Protein AF-A0A815ZI84-F1 (afdb_monomer_lite)

Radius of gyration: 19.2 Å; chains: 1; bounding box: 45×47×59 Å

InterPro domains:
  IPR023379 BART domain [PF11527] (6-133)
  IPR038888 Cilia- and flagella-associated protein 36 [PTHR21532] (5-148)
  IPR042541 BART domain superfamily [G3DSA:1.20.1520.10] (2-145)

Foldseek 3Di:
DDDPVLVVLLVVVVVLLVDCLNCVVLVVLLLVQLQLQADPPVPDPDPVVVVVVVVSVVSLVVSLVVLLVVLLVSLVVVCVVVVHDPVSSVVSLDDPPPDDVVQVVDVSNLSSHCNPDSVSVSVNSNVLNVLVVVLVVVVVCPVVVVDDPVVPPPVPNVVSD

Organism: Adineta ricciae (NCBI:txid249248)

Secondary structure (DSSP, 8-state):
---TTHHHHHHHHHHHHHSHHHHHHHHHHHHHHGGG-----TT---TTHHHHHHHHHHHHHHHHHHHHHHHHHHHHHHHHHTT--HHHHHHHTSPPSS--HHHHTSHHHHHHHHTT-HHHHHHHHHHHHHHHHHHHHHHHHHHTTSS-TTTS-HHHHHHH-

pLDDT: mean 80.66, std 16.78, range [33.5, 98.19]

Structure (mmCIF, N/CA/C/O backbone):
data_AF-A0A815ZI84-F1
#
_entry.id   AF-A0A815ZI84-F1
#
loop_
_atom_site.group_PDB
_atom_site.id
_atom_site.type_symbol
_atom_site.label_atom_id
_atom_site.label_alt_id
_atom_site.label_comp_id
_atom_site.label_asym_id
_atom_site.label_entity_id
_atom_site.label_seq_id
_atom_site.pdbx_PDB_ins_code
_atom_site.Cartn_x
_atom_site.Cartn_y
_atom_site.Cartn_z
_atom_site.occupancy
_atom_site.B_iso_or_equiv
_atom_site.auth_seq_id
_atom_site.auth_comp_id
_atom_site.auth_asym_id
_atom_site.auth_atom_id
_atom_site.pdbx_PDB_model_num
ATOM 1 N N . MET A 1 1 ? -4.605 -1.262 35.517 1.00 33.50 1 MET A N 1
ATOM 2 C CA . MET A 1 1 ? -5.517 -2.350 35.112 1.00 33.50 1 MET A CA 1
ATOM 3 C C . MET A 1 1 ? -6.468 -1.794 34.061 1.00 33.50 1 MET A C 1
ATOM 5 O O . MET A 1 1 ? -7.537 -1.311 34.392 1.00 33.50 1 MET A O 1
ATOM 9 N N . ALA A 1 2 ? -6.010 -1.774 32.817 1.00 39.03 2 ALA A N 1
ATOM 10 C CA . ALA A 1 2 ? -6.761 -1.531 31.585 1.00 39.03 2 ALA A CA 1
ATOM 11 C C . ALA A 1 2 ? -6.194 -2.581 30.610 1.00 39.03 2 ALA A C 1
ATOM 13 O O . ALA A 1 2 ? -5.004 -2.864 30.711 1.00 39.03 2 ALA A O 1
ATOM 14 N N . SER A 1 3 ? -6.907 -3.264 29.731 1.00 43.78 3 SER A N 1
ATOM 15 C CA . SER A 1 3 ? -8.300 -3.230 29.299 1.00 43.78 3 SER A CA 1
ATOM 16 C C . SER A 1 3 ? -8.472 -4.520 28.479 1.00 43.78 3 SER A C 1
ATOM 18 O O . SER A 1 3 ? -7.898 -4.659 27.407 1.00 43.78 3 SER A O 1
ATOM 20 N N . GLY A 1 4 ? -9.225 -5.510 28.971 1.00 48.22 4 GLY A N 1
ATOM 21 C CA . GLY A 1 4 ? -9.474 -6.753 28.213 1.00 48.22 4 GLY A CA 1
ATOM 22 C C . GLY A 1 4 ? -10.318 -6.550 26.944 1.00 48.22 4 GLY A C 1
ATOM 23 O O . GLY A 1 4 ? -10.486 -7.476 26.161 1.00 48.22 4 GLY A O 1
ATOM 24 N N . THR A 1 5 ? -10.856 -5.344 26.743 1.00 52.09 5 THR A N 1
ATOM 25 C CA . THR A 1 5 ? -11.730 -4.965 25.627 1.00 52.09 5 THR A CA 1
ATOM 26 C C . THR A 1 5 ? -10.991 -4.357 24.438 1.00 52.09 5 THR A C 1
ATOM 28 O O . THR A 1 5 ? -11.541 -4.368 23.350 1.00 52.09 5 THR A O 1
ATOM 31 N N . ASP A 1 6 ? -9.771 -3.842 24.602 1.00 58.88 6 ASP A N 1
ATOM 32 C CA . ASP A 1 6 ? -9.038 -3.240 23.474 1.00 58.88 6 ASP A CA 1
ATOM 33 C C . ASP A 1 6 ? -8.271 -4.304 22.670 1.00 58.88 6 ASP A C 1
ATOM 35 O O . ASP A 1 6 ? -8.043 -4.143 21.473 1.00 58.88 6 ASP A O 1
ATOM 39 N N . ASN A 1 7 ? -7.930 -5.429 23.312 1.00 74.56 7 ASN A N 1
ATOM 40 C CA . ASN A 1 7 ? -7.135 -6.487 22.690 1.00 74.56 7 ASN A CA 1
ATOM 41 C C . ASN A 1 7 ? -7.883 -7.189 21.550 1.00 74.56 7 ASN A C 1
ATOM 43 O O . ASN A 1 7 ? -7.306 -7.405 20.495 1.00 74.56 7 ASN A O 1
ATOM 47 N N . TRP A 1 8 ? -9.181 -7.475 21.719 1.00 83.81 8 TRP A N 1
ATOM 48 C CA . TRP A 1 8 ? -9.941 -8.186 20.683 1.00 83.81 8 TRP A CA 1
ATOM 49 C C . TRP A 1 8 ? -10.156 -7.336 19.423 1.00 83.81 8 TRP A C 1
ATOM 51 O O . TRP A 1 8 ? -10.221 -7.884 18.325 1.00 83.81 8 TRP A O 1
ATOM 61 N N . ILE A 1 9 ? -10.244 -6.004 19.555 1.00 84.50 9 ILE A N 1
ATOM 62 C CA . ILE A 1 9 ? -10.359 -5.099 18.401 1.00 84.50 9 ILE A CA 1
ATOM 63 C C . ILE A 1 9 ? -9.038 -5.092 17.633 1.00 84.50 9 ILE A C 1
ATOM 65 O O . ILE A 1 9 ? -9.051 -5.183 16.410 1.00 84.50 9 ILE A O 1
ATOM 69 N N . ALA A 1 10 ? -7.904 -5.030 18.337 1.00 81.88 10 ALA A N 1
ATOM 70 C CA . ALA A 1 10 ? -6.585 -5.122 17.717 1.00 81.88 10 ALA A CA 1
ATOM 71 C C . ALA A 1 10 ? -6.380 -6.469 16.999 1.00 81.88 10 ALA A C 1
ATOM 73 O O . ALA A 1 10 ? -5.927 -6.474 15.856 1.00 81.88 10 ALA A O 1
ATOM 74 N N . ASP A 1 11 ? -6.793 -7.579 17.619 1.00 85.44 11 ASP A N 1
ATOM 75 C CA . ASP A 1 11 ? -6.760 -8.913 17.005 1.00 85.44 11 ASP A CA 1
ATOM 76 C C . ASP A 1 11 ? -7.633 -8.949 15.734 1.00 85.44 11 ASP A C 1
ATOM 78 O O . ASP A 1 11 ? -7.191 -9.387 14.675 1.00 85.44 11 ASP A O 1
ATOM 82 N N . THR A 1 12 ? -8.840 -8.375 15.796 1.00 89.12 12 THR A N 1
ATOM 83 C CA . THR A 1 12 ? -9.765 -8.304 14.650 1.00 89.12 12 THR A CA 1
ATOM 84 C C . THR A 1 12 ? -9.222 -7.431 13.515 1.00 89.12 12 THR A C 1
ATOM 86 O O . THR A 1 12 ? -9.373 -7.770 12.342 1.00 89.12 12 THR A O 1
ATOM 89 N N . VAL A 1 13 ? -8.579 -6.305 13.837 1.00 88.31 13 VAL A N 1
ATOM 90 C CA . VAL A 1 13 ? -7.892 -5.461 12.846 1.00 88.31 13 VAL A CA 1
ATOM 91 C C . VAL A 1 13 ? -6.727 -6.227 12.222 1.00 88.31 13 VAL A C 1
ATOM 93 O O . VAL A 1 13 ? -6.570 -6.176 11.005 1.00 88.31 13 VAL A O 1
ATOM 96 N N . GLY A 1 14 ? -5.962 -6.972 13.025 1.00 87.62 14 GLY A N 1
ATOM 97 C CA . GLY A 1 14 ? -4.903 -7.867 12.559 1.00 87.62 14 GLY A CA 1
ATOM 98 C C . GLY A 1 14 ? -5.419 -8.893 11.549 1.00 87.62 14 GLY A C 1
ATOM 99 O O . GLY A 1 14 ? -4.885 -8.996 10.445 1.00 87.62 14 GLY A O 1
ATOM 100 N N . ASP A 1 15 ? -6.511 -9.585 11.865 1.00 90.00 15 ASP A N 1
ATOM 101 C CA . ASP A 1 15 ? -7.145 -10.539 10.948 1.00 90.00 15 ASP A CA 1
ATOM 102 C C . ASP A 1 15 ? -7.678 -9.849 9.681 1.00 90.00 15 ASP A C 1
ATOM 104 O O . ASP A 1 15 ? -7.550 -10.363 8.564 1.00 90.00 15 ASP A O 1
ATOM 108 N N . PHE A 1 16 ? -8.242 -8.649 9.826 1.00 92.25 16 PHE A N 1
ATOM 109 C CA . PHE A 1 16 ? -8.777 -7.881 8.708 1.00 92.25 16 PHE A CA 1
ATOM 110 C C . PHE A 1 16 ? -7.694 -7.454 7.715 1.00 92.25 16 PHE A C 1
ATOM 112 O O . PHE A 1 16 ? -7.894 -7.627 6.510 1.00 92.25 16 PHE A O 1
ATOM 119 N N . ILE A 1 17 ? -6.546 -6.948 8.176 1.00 92.38 17 ILE A N 1
ATOM 120 C CA . ILE A 1 17 ? -5.453 -6.540 7.276 1.00 92.38 17 ILE A CA 1
ATOM 121 C C . ILE A 1 17 ? -4.796 -7.734 6.568 1.00 92.38 17 ILE A C 1
ATOM 123 O O . ILE A 1 17 ? -4.220 -7.585 5.491 1.00 92.38 17 ILE A O 1
ATOM 127 N N . HIS A 1 18 ? -4.946 -8.941 7.116 1.00 91.12 18 HIS A N 1
ATOM 128 C CA . HIS A 1 18 ? -4.548 -10.185 6.457 1.00 91.12 18 HIS A CA 1
ATOM 129 C C . HIS A 1 18 ? -5.602 -10.718 5.478 1.00 91.12 18 HIS A C 1
ATOM 131 O O . HIS A 1 18 ? -5.316 -11.600 4.663 1.00 91.12 18 HIS A O 1
ATOM 137 N N . SER A 1 19 ? -6.822 -10.182 5.510 1.00 94.06 19 SER A N 1
ATOM 138 C CA . SER A 1 19 ? -7.908 -10.655 4.661 1.00 94.06 19 SER A CA 1
ATOM 139 C C . SER A 1 19 ? -7.732 -10.238 3.187 1.00 94.06 19 SER A C 1
ATOM 141 O O . SER A 1 19 ? -7.114 -9.212 2.872 1.00 94.06 19 SER A O 1
ATOM 143 N N . PRO A 1 20 ? -8.340 -10.973 2.237 1.00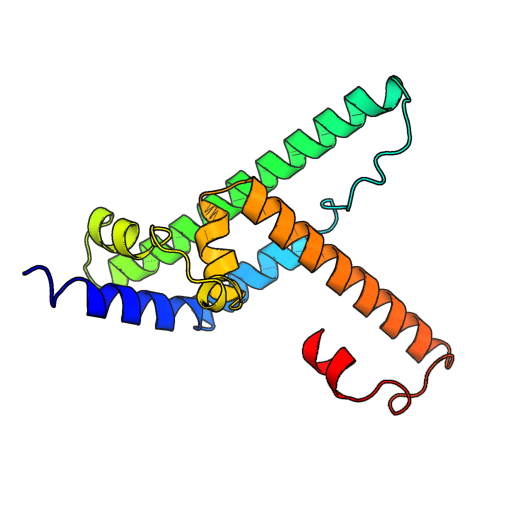 94.12 20 PRO A N 1
ATOM 144 C CA . PRO A 1 20 ? -8.429 -10.553 0.837 1.00 94.12 20 PRO A CA 1
ATOM 145 C C . PRO A 1 20 ? -9.165 -9.221 0.639 1.00 94.12 20 PRO A C 1
ATOM 147 O O . PRO A 1 20 ? -8.900 -8.518 -0.334 1.00 94.12 20 PRO A O 1
ATOM 150 N N . ILE A 1 21 ? -10.076 -8.874 1.556 1.00 93.50 21 ILE A N 1
ATOM 151 C CA . ILE A 1 21 ? -10.872 -7.639 1.509 1.00 93.50 21 ILE A CA 1
ATOM 152 C C . ILE A 1 21 ? -9.965 -6.417 1.674 1.00 93.50 21 ILE A C 1
ATOM 154 O O . ILE A 1 21 ? -10.173 -5.411 1.002 1.00 93.50 21 ILE A O 1
ATOM 158 N N . TRP A 1 22 ? -8.935 -6.526 2.515 1.00 95.06 22 TRP A N 1
ATOM 159 C CA . TRP A 1 22 ? -7.886 -5.519 2.644 1.00 95.06 22 TRP A CA 1
ATOM 160 C C . TRP A 1 22 ? -6.826 -5.654 1.549 1.00 95.06 22 TRP A C 1
ATOM 162 O O . TRP A 1 22 ? -6.574 -4.724 0.780 1.00 95.06 22 TRP A O 1
ATOM 172 N N . SER A 1 23 ? -6.202 -6.829 1.460 1.00 93.81 23 SER A N 1
ATOM 173 C CA . SER A 1 23 ? -4.978 -7.006 0.675 1.00 93.81 23 SER A CA 1
ATOM 174 C C . SER A 1 23 ? -5.189 -6.811 -0.827 1.00 93.81 23 SER A C 1
ATOM 176 O O . SER A 1 23 ? -4.320 -6.246 -1.490 1.00 93.81 23 SER A O 1
ATOM 178 N N . ALA A 1 24 ? -6.333 -7.215 -1.392 1.00 94.31 24 ALA A N 1
ATOM 179 C CA . ALA A 1 24 ? -6.587 -7.068 -2.824 1.00 94.31 24 ALA A CA 1
ATOM 180 C C . ALA A 1 24 ? -6.655 -5.595 -3.283 1.00 94.31 24 ALA A C 1
ATOM 182 O O . ALA A 1 24 ? -5.896 -5.238 -4.193 1.00 94.31 24 ALA A O 1
ATOM 183 N N . PRO A 1 25 ? -7.502 -4.719 -2.705 1.00 96.81 25 PRO A N 1
ATOM 184 C CA . PRO A 1 25 ? -7.557 -3.319 -3.119 1.00 96.81 25 PRO A CA 1
ATOM 185 C C . PRO A 1 25 ? -6.283 -2.545 -2.768 1.00 96.81 25 PRO A C 1
ATOM 187 O O . PRO A 1 25 ? -5.813 -1.769 -3.600 1.00 96.81 25 PRO A O 1
ATOM 190 N N . VAL A 1 26 ? -5.685 -2.786 -1.595 1.00 96.88 26 VAL A N 1
ATOM 191 C CA . VAL A 1 26 ? -4.453 -2.102 -1.164 1.00 96.88 26 VAL A CA 1
ATOM 192 C C . VAL A 1 26 ? -3.293 -2.437 -2.099 1.00 96.88 26 VAL A C 1
ATOM 194 O O . VAL A 1 26 ? -2.690 -1.536 -2.680 1.00 96.88 26 VAL A O 1
ATOM 197 N N . ARG A 1 27 ? -3.039 -3.726 -2.357 1.00 94.25 27 ARG A N 1
ATOM 198 C CA . ARG A 1 27 ? -1.979 -4.154 -3.282 1.00 94.25 27 ARG A CA 1
ATOM 199 C C . ARG A 1 27 ? -2.206 -3.632 -4.699 1.00 94.25 27 ARG A C 1
ATOM 201 O O . ARG A 1 27 ? -1.257 -3.217 -5.359 1.00 94.25 27 ARG A O 1
ATOM 208 N N . THR A 1 28 ? -3.454 -3.640 -5.171 1.00 96.50 28 THR A N 1
ATOM 209 C CA . THR A 1 28 ? -3.803 -3.118 -6.503 1.00 96.50 28 THR A CA 1
ATOM 210 C C . THR A 1 28 ? -3.501 -1.627 -6.606 1.00 96.50 28 THR A C 1
ATOM 212 O O . THR A 1 28 ? -2.909 -1.190 -7.590 1.00 96.50 28 THR A O 1
ATOM 215 N N . PHE A 1 29 ? -3.857 -0.855 -5.578 1.00 98.19 29 PHE A N 1
ATOM 216 C CA . PHE A 1 29 ? -3.561 0.570 -5.523 1.00 98.19 29 PHE A CA 1
ATOM 217 C C . PHE A 1 29 ? -2.053 0.833 -5.556 1.00 98.19 29 PHE A C 1
ATOM 219 O O . PHE A 1 29 ? -1.598 1.628 -6.378 1.00 98.19 29 PHE A O 1
ATOM 226 N N . ILE A 1 30 ? -1.283 0.155 -4.701 1.00 96.81 30 ILE A N 1
ATOM 227 C CA . ILE A 1 30 ? 0.169 0.350 -4.604 1.00 96.81 30 ILE A CA 1
ATOM 228 C C . ILE A 1 30 ? 0.828 0.020 -5.950 1.00 96.81 30 ILE A C 1
ATOM 230 O O . ILE A 1 30 ? 1.525 0.866 -6.503 1.00 96.81 30 ILE A O 1
ATOM 234 N N . ASN A 1 31 ? 0.528 -1.146 -6.535 1.00 94.44 31 ASN A N 1
ATOM 235 C CA . ASN A 1 31 ? 1.072 -1.559 -7.836 1.00 94.44 31 ASN A CA 1
ATOM 236 C C . ASN A 1 31 ? 0.795 -0.556 -8.960 1.00 94.44 31 ASN A C 1
ATOM 238 O O . ASN A 1 31 ? 1.637 -0.355 -9.827 1.00 94.44 31 ASN A O 1
ATOM 242 N N . ALA A 1 32 ? -0.394 0.049 -8.970 1.00 96.44 32 ALA A N 1
ATOM 243 C CA . ALA A 1 32 ? -0.795 0.966 -10.029 1.00 96.44 32 ALA A CA 1
ATOM 244 C C . ALA A 1 32 ? -0.158 2.360 -9.908 1.00 96.44 32 ALA A C 1
ATOM 246 O O . ALA A 1 32 ? -0.152 3.101 -10.886 1.00 96.44 32 ALA A O 1
ATOM 247 N N . ASN A 1 33 ? 0.337 2.737 -8.724 1.00 97.25 33 ASN A N 1
ATOM 248 C CA . ASN A 1 33 ? 0.760 4.111 -8.441 1.00 97.25 33 ASN A CA 1
ATOM 249 C C . ASN A 1 33 ? 2.225 4.233 -7.982 1.00 97.25 33 ASN A C 1
ATOM 251 O O . ASN A 1 33 ? 2.709 5.352 -7.842 1.00 97.25 33 ASN A O 1
ATOM 255 N N . CYS A 1 34 ? 2.944 3.131 -7.738 1.00 96.00 34 CYS A N 1
ATOM 256 C CA . CYS A 1 34 ? 4.309 3.182 -7.202 1.00 96.00 34 CYS A CA 1
ATOM 257 C C . CYS A 1 34 ? 5.382 3.629 -8.207 1.00 96.00 34 CYS A C 1
ATOM 259 O O . CYS A 1 34 ? 6.478 3.961 -7.781 1.00 96.00 34 CYS A O 1
ATOM 261 N N . LEU A 1 35 ? 5.088 3.680 -9.510 1.00 93.94 35 LEU A N 1
ATOM 262 C CA . LEU A 1 35 ? 6.089 3.967 -10.550 1.00 93.94 35 LEU A CA 1
ATOM 263 C C . LEU A 1 35 ? 6.805 5.317 -10.381 1.00 93.94 35 LEU A C 1
ATOM 265 O O . LEU A 1 35 ? 7.997 5.391 -10.634 1.00 93.94 35 LEU A O 1
ATOM 269 N N . ILE A 1 36 ? 6.103 6.351 -9.908 1.00 93.00 36 ILE A N 1
ATOM 270 C CA . ILE A 1 36 ? 6.656 7.699 -9.657 1.00 93.00 36 ILE A CA 1
ATOM 271 C C . ILE A 1 36 ? 7.529 7.786 -8.386 1.00 93.00 36 ILE A C 1
ATOM 273 O O . ILE A 1 36 ? 8.070 8.839 -8.050 1.00 93.00 36 ILE A O 1
ATOM 277 N N . PHE A 1 37 ? 7.639 6.698 -7.625 1.00 93.62 37 PHE A N 1
ATOM 278 C CA . PHE A 1 37 ? 8.427 6.649 -6.398 1.00 93.62 37 PHE A CA 1
ATOM 279 C C . PHE A 1 37 ? 9.762 5.973 -6.693 1.00 93.62 37 PHE A C 1
ATOM 281 O O . PHE A 1 37 ? 9.889 4.751 -6.591 1.00 93.62 37 PHE A O 1
ATOM 288 N N . GLU A 1 38 ? 10.754 6.770 -7.064 1.00 86.50 38 GLU A N 1
ATOM 289 C CA . GLU A 1 38 ? 12.121 6.322 -7.333 1.00 86.50 38 GLU A CA 1
ATOM 290 C C . GLU A 1 38 ? 13.030 6.613 -6.131 1.00 86.50 38 GLU A C 1
ATOM 292 O O . GLU A 1 38 ? 12.690 7.415 -5.260 1.00 86.50 38 GLU A O 1
ATOM 297 N N . TYR A 1 39 ? 14.150 5.896 -6.023 1.00 76.88 39 TYR A N 1
ATOM 298 C CA . TYR A 1 39 ? 15.209 6.295 -5.100 1.00 76.88 39 TYR A CA 1
ATOM 299 C C . TYR A 1 39 ? 15.949 7.444 -5.781 1.00 76.88 39 TYR A C 1
ATOM 301 O O . TYR A 1 39 ? 16.546 7.213 -6.825 1.00 76.88 39 TYR A O 1
ATOM 309 N N . ASP A 1 40 ? 15.838 8.657 -5.237 1.00 67.06 40 ASP A N 1
ATOM 310 C CA . ASP A 1 40 ? 16.592 9.812 -5.731 1.00 67.06 40 ASP A CA 1
ATOM 311 C C . ASP A 1 40 ? 18.088 9.437 -5.749 1.00 67.06 40 ASP A C 1
ATOM 313 O O . ASP A 1 40 ? 18.669 9.138 -4.701 1.00 67.06 40 ASP A O 1
ATOM 317 N N . ASP A 1 41 ? 18.712 9.430 -6.929 1.00 55.66 41 ASP A N 1
ATOM 318 C CA . ASP A 1 41 ? 20.168 9.488 -7.041 1.00 55.66 41 ASP A CA 1
ATOM 319 C C . ASP A 1 41 ? 20.554 10.941 -6.711 1.00 55.66 41 ASP A C 1
ATOM 321 O O . ASP A 1 41 ? 20.563 11.813 -7.572 1.00 55.66 41 ASP A O 1
ATOM 325 N N . ASP A 1 42 ? 20.781 11.216 -5.424 1.00 50.66 42 ASP A N 1
ATOM 326 C CA . ASP A 1 42 ? 21.013 12.540 -4.810 1.00 50.66 42 ASP A CA 1
ATOM 327 C C . ASP A 1 42 ? 22.260 13.323 -5.326 1.00 50.66 42 ASP A C 1
ATOM 329 O O . ASP A 1 42 ? 22.753 14.210 -4.626 1.00 50.66 42 ASP A O 1
ATOM 333 N N . ASP A 1 43 ? 22.814 13.032 -6.510 1.00 50.12 43 ASP A N 1
ATOM 334 C CA . ASP A 1 43 ? 24.126 13.561 -6.937 1.00 50.12 43 ASP A CA 1
ATOM 335 C C . ASP A 1 43 ? 24.093 14.713 -7.966 1.00 50.12 43 ASP A C 1
ATOM 337 O O . ASP A 1 43 ? 25.130 15.336 -8.203 1.00 50.12 43 ASP A O 1
ATOM 341 N N . ASP A 1 44 ? 22.939 15.093 -8.526 1.00 49.47 44 ASP A N 1
ATOM 342 C CA . ASP A 1 44 ? 22.886 16.180 -9.516 1.00 49.47 44 ASP A CA 1
ATOM 343 C C . ASP A 1 44 ? 22.397 17.518 -8.914 1.00 49.47 44 ASP A C 1
ATOM 345 O O . ASP A 1 44 ? 21.267 17.727 -8.491 1.00 49.47 44 ASP A O 1
ATOM 349 N N . ASN A 1 45 ? 23.324 18.475 -8.822 1.00 49.94 45 ASN A N 1
ATOM 350 C CA . ASN A 1 45 ? 23.126 19.836 -8.306 1.00 49.94 45 ASN A CA 1
ATOM 351 C C . ASN A 1 45 ? 22.558 20.798 -9.381 1.00 49.94 45 ASN A C 1
ATOM 353 O O . ASN A 1 45 ? 22.971 21.962 -9.447 1.00 49.94 45 ASN A O 1
ATOM 357 N N . ASP A 1 46 ? 21.654 20.351 -10.263 1.00 55.28 46 ASP A N 1
ATOM 358 C CA . ASP A 1 46 ? 21.159 21.200 -11.358 1.00 55.28 46 ASP A CA 1
ATOM 359 C C . ASP A 1 46 ? 19.879 21.971 -10.978 1.00 55.28 46 ASP A C 1
ATOM 361 O O . ASP A 1 46 ? 18.853 21.445 -10.554 1.00 55.28 46 ASP A O 1
ATOM 365 N N . THR A 1 47 ? 19.912 23.293 -11.137 1.00 53.72 47 THR A N 1
ATOM 366 C CA . THR A 1 47 ? 18.862 24.214 -10.657 1.00 53.72 47 THR A CA 1
ATOM 367 C C . THR A 1 47 ? 17.541 24.067 -11.435 1.00 53.72 47 THR A C 1
ATOM 369 O O . THR A 1 47 ? 16.483 24.470 -10.948 1.00 53.72 47 THR A O 1
ATOM 372 N N . ASN A 1 48 ? 17.571 23.458 -12.626 1.00 54.81 48 ASN A N 1
ATOM 373 C CA . ASN A 1 48 ? 16.371 23.144 -13.415 1.00 54.81 48 ASN A CA 1
ATOM 374 C C . ASN A 1 48 ? 15.583 21.937 -12.872 1.00 54.81 48 ASN A C 1
ATOM 376 O O . ASN A 1 48 ? 14.371 21.863 -13.070 1.00 54.81 48 ASN A O 1
ATOM 380 N N . GLU A 1 49 ? 16.242 21.058 -12.120 1.00 58.28 49 GLU A N 1
ATOM 381 C CA . GLU A 1 49 ? 15.673 19.853 -11.503 1.00 58.28 49 GLU A CA 1
ATOM 382 C C . GLU A 1 49 ? 14.717 20.189 -10.343 1.00 58.28 49 GLU A C 1
ATOM 384 O O . GLU A 1 49 ? 13.794 19.446 -10.012 1.00 58.28 49 GLU A O 1
ATOM 389 N N . SER A 1 50 ? 14.860 21.391 -9.771 1.00 66.81 50 SER A N 1
ATOM 390 C CA . SER A 1 50 ? 14.057 21.853 -8.633 1.00 66.81 50 SER A CA 1
ATOM 391 C C . SER A 1 50 ? 12.562 21.984 -8.953 1.00 66.81 50 SER A C 1
ATOM 393 O O . SER A 1 50 ? 11.730 21.694 -8.097 1.00 66.81 50 SER A O 1
ATOM 395 N N . ASN A 1 51 ? 12.189 22.408 -10.168 1.00 75.06 51 ASN A N 1
ATOM 396 C CA . ASN A 1 51 ? 10.774 22.551 -10.539 1.00 75.06 51 ASN A CA 1
ATOM 397 C C . ASN A 1 51 ? 10.120 21.197 -10.84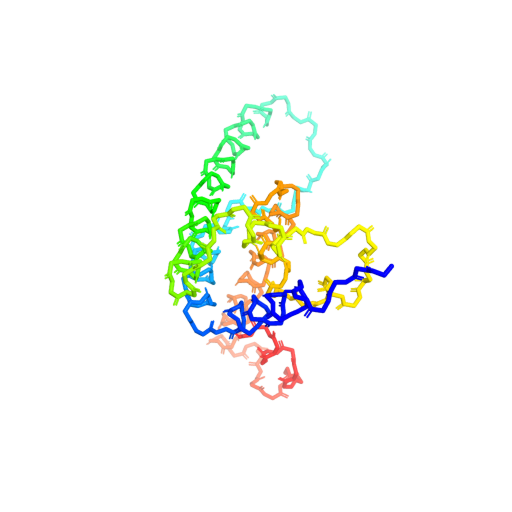4 1.00 75.06 51 ASN A C 1
ATOM 399 O O . ASN A 1 51 ? 8.979 20.972 -10.450 1.00 75.06 51 ASN A O 1
ATOM 403 N N . GLU A 1 52 ? 10.836 20.294 -11.512 1.00 80.75 52 GLU A N 1
ATOM 404 C CA . GLU A 1 52 ? 10.358 18.940 -11.808 1.00 80.75 52 GLU A CA 1
ATOM 405 C C . GLU A 1 52 ? 10.176 18.125 -10.521 1.00 80.75 52 GLU A C 1
ATOM 407 O O . GLU A 1 52 ? 9.109 17.552 -10.299 1.00 80.75 52 GLU A O 1
ATOM 412 N N . LYS A 1 53 ? 11.142 18.201 -9.596 1.00 81.44 53 LYS A N 1
ATOM 413 C CA . LYS A 1 53 ? 11.052 17.572 -8.271 1.00 81.44 53 LYS A CA 1
ATOM 414 C C . LYS A 1 53 ? 9.845 18.061 -7.465 1.00 81.44 53 LYS A C 1
ATOM 416 O O . LYS A 1 53 ? 9.194 17.269 -6.783 1.00 81.44 53 LYS A O 1
ATOM 421 N N . LEU A 1 54 ? 9.502 19.351 -7.555 1.00 84.88 54 LEU A N 1
ATOM 422 C CA . LEU A 1 54 ? 8.307 19.901 -6.904 1.00 84.88 54 LEU A CA 1
ATOM 423 C C . LEU A 1 54 ? 7.008 19.343 -7.500 1.00 84.88 54 LEU A C 1
ATOM 425 O O . LEU A 1 54 ? 6.099 19.013 -6.738 1.00 84.88 54 LEU A O 1
ATOM 429 N N . VAL A 1 55 ? 6.931 19.208 -8.829 1.00 88.44 55 VAL A N 1
ATOM 430 C CA . VAL A 1 55 ? 5.772 18.610 -9.513 1.00 88.44 55 VAL A CA 1
ATOM 431 C C . VAL A 1 55 ? 5.624 17.136 -9.126 1.00 88.44 55 VAL A C 1
ATOM 433 O O . VAL A 1 55 ? 4.538 16.719 -8.725 1.00 88.44 55 VAL A O 1
ATOM 436 N N . ILE A 1 56 ? 6.717 16.367 -9.139 1.00 89.75 56 ILE A N 1
ATOM 437 C CA . ILE A 1 56 ? 6.730 14.956 -8.720 1.00 89.75 56 ILE A CA 1
ATOM 438 C C . ILE A 1 56 ? 6.266 14.821 -7.264 1.00 89.75 56 ILE A C 1
ATOM 440 O O . ILE A 1 56 ? 5.398 14.004 -6.955 1.00 89.75 56 ILE A O 1
ATOM 444 N N . LEU A 1 57 ? 6.782 15.658 -6.359 1.00 90.75 57 LEU A N 1
ATOM 445 C CA . LEU A 1 57 ? 6.376 15.650 -4.954 1.00 90.75 57 LEU A CA 1
ATOM 446 C C . LEU A 1 57 ? 4.883 15.978 -4.777 1.00 90.75 57 LEU A C 1
ATOM 448 O O . LEU A 1 57 ? 4.218 15.398 -3.913 1.00 90.75 57 LEU A O 1
ATOM 452 N N . GLU A 1 58 ? 4.338 16.906 -5.566 1.00 92.88 58 GLU A N 1
ATOM 453 C CA . GLU A 1 58 ? 2.908 17.227 -5.553 1.00 92.88 58 GLU A CA 1
ATOM 454 C C . GLU A 1 58 ? 2.058 16.034 -6.018 1.00 92.88 58 GLU A C 1
ATOM 456 O O . GLU A 1 58 ? 1.063 15.685 -5.371 1.00 92.88 58 GLU A O 1
ATOM 461 N N . GLU A 1 59 ? 2.478 15.342 -7.077 1.00 94.69 59 GLU A N 1
ATOM 462 C CA . GLU A 1 59 ? 1.816 14.126 -7.550 1.00 94.69 59 GLU A CA 1
ATOM 463 C C . GLU A 1 59 ? 1.875 12.997 -6.513 1.00 94.69 59 GLU A C 1
ATOM 465 O O . GLU A 1 59 ? 0.846 12.375 -6.221 1.00 94.69 59 GLU A O 1
ATOM 470 N N . GLN A 1 60 ? 3.026 12.785 -5.868 1.00 94.88 60 GLN A N 1
ATOM 471 C CA . GLN A 1 60 ? 3.175 11.819 -4.776 1.00 94.88 60 GLN A CA 1
ATOM 472 C C . GLN A 1 60 ? 2.225 12.132 -3.608 1.00 94.88 60 GLN A C 1
ATOM 474 O O . GLN A 1 60 ? 1.572 11.226 -3.081 1.00 94.88 60 GLN A O 1
ATOM 479 N N . LYS A 1 61 ? 2.066 13.410 -3.235 1.00 95.62 61 LYS A N 1
ATOM 480 C CA . LYS A 1 61 ? 1.102 13.844 -2.203 1.00 95.62 61 LYS A CA 1
ATOM 481 C C . LYS A 1 61 ? -0.355 13.636 -2.623 1.00 95.62 61 LYS A C 1
ATOM 483 O O . LYS A 1 61 ? -1.204 13.300 -1.790 1.00 95.62 61 LYS A O 1
ATOM 488 N N . ASN A 1 62 ? -0.671 13.806 -3.905 1.00 97.06 62 ASN A N 1
ATOM 489 C CA . ASN A 1 62 ? -2.003 13.514 -4.436 1.00 97.06 62 ASN A CA 1
ATOM 490 C C . ASN A 1 62 ? -2.307 12.008 -4.356 1.00 97.06 62 ASN A C 1
ATOM 492 O O . ASN A 1 62 ? -3.380 11.608 -3.897 1.00 97.06 62 ASN A O 1
ATOM 496 N N . ILE A 1 63 ? -1.347 11.160 -4.735 1.00 98.00 63 ILE A N 1
ATOM 497 C CA . ILE A 1 63 ? -1.459 9.703 -4.593 1.00 98.00 63 ILE A CA 1
ATOM 498 C C . ILE A 1 63 ? -1.617 9.325 -3.117 1.00 98.00 63 ILE A C 1
ATOM 500 O O . ILE A 1 63 ? -2.518 8.554 -2.790 1.00 98.00 63 ILE A O 1
ATOM 504 N N . PHE A 1 64 ? -0.829 9.917 -2.219 1.00 97.94 64 PHE A N 1
ATOM 505 C CA . PHE A 1 64 ? -0.972 9.711 -0.779 1.00 97.94 64 PHE A CA 1
ATOM 506 C C . PHE A 1 64 ? -2.385 10.042 -0.290 1.00 97.94 64 PHE A C 1
ATOM 508 O O . PHE A 1 64 ? -3.028 9.214 0.344 1.00 97.94 64 PHE A O 1
ATOM 515 N N . THR A 1 65 ? -2.941 11.189 -0.683 1.00 97.94 65 THR A N 1
ATOM 516 C CA . THR A 1 65 ? -4.321 11.563 -0.322 1.00 97.94 65 THR A CA 1
ATOM 517 C C . THR A 1 65 ? -5.347 10.526 -0.801 1.00 97.94 65 THR A C 1
ATOM 519 O O . THR A 1 65 ? -6.324 10.232 -0.107 1.00 97.94 65 THR A O 1
ATOM 522 N N . LYS A 1 66 ? -5.151 9.945 -1.992 1.00 98.19 66 LYS A N 1
ATOM 523 C CA . LYS A 1 66 ? -6.007 8.860 -2.501 1.00 98.19 66 LYS A CA 1
ATOM 524 C C . LYS A 1 66 ? -5.835 7.576 -1.684 1.00 98.19 66 LYS A C 1
ATOM 526 O O . LYS A 1 66 ? -6.834 6.913 -1.411 1.00 98.19 66 LYS A O 1
ATOM 531 N N . TYR A 1 67 ? -4.610 7.260 -1.271 1.00 98.06 67 TYR A N 1
ATOM 532 C CA . TYR A 1 67 ? -4.311 6.118 -0.411 1.00 98.06 67 TYR A CA 1
ATOM 533 C C . TYR A 1 67 ? -4.992 6.238 0.955 1.00 98.06 67 TYR A C 1
ATOM 535 O O . TYR A 1 67 ? -5.665 5.307 1.389 1.00 98.06 67 TYR A O 1
ATOM 543 N N . GLN A 1 68 ? -4.912 7.413 1.585 1.00 96.31 68 GLN A N 1
ATOM 544 C CA . GLN A 1 68 ? -5.590 7.690 2.854 1.00 96.31 68 GLN A CA 1
ATOM 545 C C . GLN A 1 68 ? -7.093 7.431 2.750 1.00 96.31 68 GLN A C 1
ATOM 547 O O . GLN A 1 68 ? -7.655 6.706 3.560 1.00 96.31 68 GLN A O 1
ATOM 552 N N . ARG A 1 69 ? -7.734 7.933 1.686 1.00 96.94 69 ARG A N 1
ATOM 553 C CA . ARG A 1 69 ? -9.167 7.705 1.441 1.00 96.94 69 ARG A CA 1
ATOM 554 C C . ARG A 1 69 ? -9.512 6.230 1.250 1.00 96.94 69 ARG A C 1
ATOM 556 O O . ARG A 1 69 ? -10.582 5.809 1.680 1.00 96.94 69 ARG A O 1
ATOM 563 N N . LEU A 1 70 ? -8.646 5.464 0.586 1.00 97.19 70 LEU A N 1
ATOM 564 C CA . LEU A 1 70 ? -8.830 4.023 0.415 1.00 97.19 70 LEU A CA 1
ATOM 565 C C . LEU A 1 70 ? -8.795 3.312 1.770 1.00 97.19 70 LEU A C 1
ATOM 567 O O . LEU A 1 70 ? -9.720 2.569 2.093 1.00 97.19 70 LEU A O 1
ATOM 571 N N . VAL A 1 71 ? -7.755 3.564 2.565 1.00 95.38 71 VAL A N 1
ATOM 572 C CA . VAL A 1 71 ? -7.598 2.951 3.888 1.00 95.38 71 VAL A CA 1
ATOM 573 C C . VAL A 1 71 ? -8.736 3.367 4.818 1.00 95.38 71 VAL A C 1
ATOM 575 O O . VAL A 1 71 ? -9.363 2.502 5.426 1.00 95.38 71 VAL A O 1
ATOM 578 N N . ASP A 1 72 ? -9.093 4.651 4.853 1.00 93.50 72 ASP A N 1
ATOM 579 C CA . ASP A 1 72 ? -10.220 5.156 5.641 1.00 93.50 72 ASP A CA 1
ATOM 580 C C . ASP A 1 72 ? -11.538 4.479 5.252 1.00 93.50 72 ASP A C 1
ATOM 582 O O . ASP A 1 72 ? -12.343 4.147 6.125 1.00 93.50 72 ASP A O 1
ATOM 586 N N . ALA A 1 73 ? -11.775 4.242 3.958 1.00 94.56 73 ALA A N 1
ATOM 587 C CA . ALA A 1 73 ? -12.967 3.542 3.490 1.00 94.56 73 ALA A CA 1
ATOM 588 C C . ALA A 1 73 ? -12.994 2.076 3.954 1.00 94.56 73 ALA A C 1
ATOM 590 O O . ALA A 1 73 ? -14.038 1.613 4.417 1.00 94.56 73 ALA A O 1
ATOM 591 N N . LEU A 1 74 ? -11.860 1.369 3.881 1.00 94.12 74 LEU A N 1
ATOM 592 C CA . LEU A 1 74 ? -11.734 -0.022 4.332 1.00 94.12 74 LEU A CA 1
ATOM 593 C C . LEU A 1 74 ? -11.932 -0.144 5.847 1.00 94.12 74 LEU A C 1
ATOM 595 O O . LEU A 1 74 ? -12.749 -0.942 6.302 1.00 94.12 74 LEU A O 1
ATOM 599 N N . VAL A 1 75 ? -11.251 0.698 6.625 1.00 91.38 75 VAL A N 1
ATOM 600 C CA . VAL A 1 75 ? -11.354 0.722 8.091 1.00 91.38 75 VAL A CA 1
ATOM 601 C C . VAL A 1 75 ? -12.758 1.141 8.539 1.00 91.38 75 VAL A C 1
ATOM 603 O O . VAL A 1 75 ? -13.317 0.566 9.472 1.00 91.38 75 VAL A O 1
ATOM 606 N N . THR A 1 76 ? -13.383 2.098 7.845 1.00 90.69 76 THR A N 1
ATOM 607 C CA . THR A 1 76 ? -14.778 2.486 8.112 1.00 90.69 76 THR A CA 1
ATOM 608 C C . THR A 1 76 ? -15.751 1.350 7.800 1.00 90.69 76 THR A C 1
ATOM 610 O O . THR A 1 76 ? -16.752 1.211 8.501 1.00 90.69 76 THR A O 1
ATOM 613 N N . SER A 1 77 ? -15.491 0.548 6.761 1.00 91.88 77 SER A N 1
ATOM 614 C CA . SER A 1 77 ? -16.296 -0.644 6.463 1.00 91.88 77 SER A CA 1
ATOM 615 C C . SER A 1 77 ? -16.209 -1.651 7.604 1.00 91.88 77 SER A C 1
ATOM 617 O O . SER A 1 77 ? -17.247 -2.056 8.115 1.00 91.88 77 SER A O 1
ATOM 619 N N . LEU A 1 78 ? -14.994 -1.957 8.072 1.00 90.00 78 LEU A N 1
ATOM 620 C CA . LEU A 1 78 ? -14.781 -2.863 9.201 1.00 90.00 78 LEU A CA 1
ATOM 621 C C . LEU A 1 78 ? -15.534 -2.395 10.453 1.00 90.00 78 LEU A C 1
ATOM 623 O O . LEU A 1 78 ? -16.223 -3.182 11.094 1.00 90.00 78 LEU A O 1
ATOM 627 N N . GLY A 1 79 ? -15.447 -1.102 10.785 1.00 88.19 79 GLY A N 1
ATOM 628 C CA . GLY A 1 79 ? -16.157 -0.550 11.940 1.00 88.19 79 GLY A CA 1
ATOM 629 C C . GLY A 1 79 ? -17.673 -0.694 11.844 1.00 88.19 79 GLY A C 1
ATOM 630 O O . GLY A 1 79 ? -18.313 -1.053 12.826 1.00 88.19 79 GLY A O 1
ATOM 631 N N . LYS A 1 80 ? -18.247 -0.479 10.654 1.00 89.50 80 LYS A N 1
ATOM 632 C CA . LYS A 1 80 ? -19.686 -0.674 10.419 1.00 89.50 80 LYS A CA 1
ATOM 633 C C . LYS A 1 80 ? -20.106 -2.133 10.546 1.00 89.50 80 LYS A C 1
ATOM 635 O O . LYS A 1 80 ? -21.167 -2.395 11.099 1.00 89.50 80 LYS A O 1
ATOM 640 N N . ASP A 1 81 ? -19.291 -3.058 10.048 1.00 89.62 81 ASP A N 1
ATOM 641 C CA . ASP A 1 81 ? -19.595 -4.490 10.096 1.00 89.62 81 ASP A CA 1
ATOM 642 C C . ASP A 1 81 ? -19.552 -5.040 11.533 1.00 89.62 81 ASP A C 1
ATOM 644 O O . ASP A 1 81 ? -20.258 -5.996 11.853 1.00 89.62 81 ASP A O 1
ATOM 648 N N . LEU A 1 82 ? -18.766 -4.408 12.411 1.00 86.75 82 LEU A N 1
ATOM 649 C CA . LEU A 1 82 ? -18.619 -4.771 13.824 1.00 86.75 82 LEU A CA 1
ATOM 650 C C . LEU A 1 82 ? -19.494 -3.938 14.781 1.00 86.75 82 LEU A C 1
ATOM 652 O O . LEU A 1 82 ? -19.410 -4.140 15.990 1.00 86.75 82 LEU A O 1
ATOM 656 N N . ASP A 1 83 ? -20.305 -3.011 14.259 1.00 85.50 83 ASP A N 1
ATOM 657 C CA . ASP A 1 83 ? -21.087 -2.030 15.036 1.00 85.50 83 ASP A CA 1
ATOM 658 C C . ASP A 1 83 ? -20.228 -1.222 16.039 1.00 85.50 83 ASP A C 1
ATOM 660 O O . ASP A 1 83 ? -20.659 -0.877 17.139 1.00 85.50 83 ASP A O 1
ATOM 664 N N . LEU A 1 84 ? -18.977 -0.935 15.656 1.00 84.06 84 LEU A N 1
ATOM 665 C CA . LEU A 1 84 ? -18.010 -0.168 16.444 1.00 84.06 84 LEU A CA 1
ATOM 666 C C . LEU A 1 84 ? -18.066 1.321 16.098 1.00 84.06 84 LEU A C 1
ATOM 668 O O . LEU A 1 84 ? -18.237 1.706 14.934 1.00 84.06 84 LEU A O 1
ATOM 672 N N . ASP A 1 85 ? -17.826 2.182 17.091 1.00 80.62 85 ASP A N 1
ATOM 673 C CA . ASP A 1 85 ? -17.680 3.609 16.814 1.00 80.62 85 ASP A CA 1
ATOM 674 C C . ASP A 1 85 ? -16.365 3.896 16.071 1.00 80.62 85 ASP A C 1
ATOM 676 O O . ASP A 1 85 ? -15.329 3.254 16.282 1.00 80.62 85 ASP A O 1
ATOM 680 N N . ARG A 1 86 ? -16.370 4.936 15.225 1.00 74.94 86 ARG A N 1
ATOM 681 C CA . ARG A 1 86 ? -15.181 5.354 14.464 1.00 74.94 86 ARG A CA 1
ATOM 682 C C . ARG A 1 86 ? -13.975 5.590 15.364 1.00 74.94 86 ARG A C 1
ATOM 684 O O . ARG A 1 86 ? -12.852 5.291 14.961 1.00 74.94 86 ARG A O 1
ATOM 691 N N . ASN A 1 87 ? -14.184 6.132 16.562 1.00 79.06 87 ASN A N 1
ATOM 692 C CA . ASN A 1 87 ? -13.093 6.422 17.480 1.00 79.06 87 ASN A CA 1
ATOM 693 C C . ASN A 1 87 ? -12.437 5.143 18.029 1.00 79.06 87 ASN A C 1
ATOM 695 O O . ASN A 1 87 ? -11.233 5.131 18.265 1.00 79.06 87 ASN A O 1
ATOM 699 N N . GLU A 1 88 ? -13.200 4.064 18.207 1.00 78.25 88 GLU A N 1
ATOM 700 C CA . GLU A 1 88 ? -12.702 2.792 18.744 1.00 78.25 88 GLU A CA 1
ATOM 701 C C . GLU A 1 88 ? -11.822 2.070 17.721 1.00 78.25 88 GLU A C 1
ATOM 703 O O . GLU A 1 88 ? -10.679 1.723 18.021 1.00 78.25 88 GLU A O 1
ATOM 708 N N . VAL A 1 89 ? -12.285 1.968 16.473 1.00 77.06 89 VAL A N 1
ATOM 709 C CA . VAL A 1 89 ? -11.499 1.363 15.384 1.00 77.06 89 VAL A CA 1
ATOM 710 C C . VAL A 1 89 ? -10.255 2.196 15.068 1.00 77.06 89 VAL A C 1
ATOM 712 O O . VAL A 1 89 ? -9.169 1.661 14.849 1.00 77.06 89 VAL A O 1
ATOM 715 N N . THR A 1 90 ? -10.377 3.527 15.110 1.00 79.12 90 THR A N 1
ATOM 716 C CA . THR A 1 90 ? -9.247 4.428 14.840 1.00 79.12 90 THR A CA 1
ATOM 717 C C . THR A 1 90 ? -8.130 4.272 15.864 1.00 79.12 90 THR A C 1
ATOM 719 O O . THR A 1 90 ? -6.968 4.422 15.485 1.00 79.12 90 THR A O 1
ATOM 722 N N . LYS A 1 91 ? -8.465 3.989 17.132 1.00 80.00 91 LYS A N 1
ATOM 723 C CA . LYS A 1 91 ? -7.490 3.704 18.195 1.00 80.00 91 LYS A CA 1
ATOM 724 C C . LYS A 1 91 ? -6.768 2.383 17.954 1.00 80.00 91 LYS A C 1
ATOM 726 O O . LYS A 1 91 ? -5.553 2.348 18.091 1.00 80.00 91 LYS A O 1
ATOM 731 N N . ALA A 1 92 ? -7.485 1.341 17.537 1.00 77.88 92 ALA A N 1
ATOM 732 C CA . ALA A 1 92 ? -6.880 0.051 17.204 1.00 77.88 92 ALA A CA 1
ATOM 733 C C . ALA A 1 92 ? -5.959 0.120 15.969 1.00 77.88 92 ALA A C 1
ATOM 735 O O . ALA A 1 92 ? -5.007 -0.643 15.870 1.00 77.88 92 ALA A O 1
ATOM 736 N N . CYS A 1 93 ? -6.195 1.074 15.062 1.00 80.00 93 CYS A N 1
ATOM 737 C CA . CYS A 1 93 ? -5.340 1.338 13.897 1.00 80.00 93 CYS A CA 1
ATOM 738 C C . CYS A 1 93 ? -4.196 2.336 14.180 1.00 80.00 93 CYS A C 1
ATOM 740 O O . CYS A 1 93 ? -3.608 2.887 13.244 1.00 80.00 93 CYS A O 1
ATOM 742 N N . GLN A 1 94 ? -3.925 2.684 15.442 1.00 76.62 94 GLN A N 1
ATOM 743 C CA . GLN A 1 94 ? -2.790 3.547 15.780 1.00 76.62 94 GLN A CA 1
ATOM 744 C C . GLN A 1 94 ? -1.489 2.752 15.781 1.00 76.62 94 GLN A C 1
ATOM 746 O O . GLN A 1 94 ? -1.455 1.589 16.170 1.00 76.62 94 GLN A O 1
ATOM 751 N N . ILE A 1 95 ? -0.412 3.422 15.375 1.00 68.12 95 ILE A N 1
ATOM 752 C CA . ILE A 1 95 ? 0.942 2.889 15.488 1.00 68.12 95 ILE A CA 1
ATOM 753 C C . ILE A 1 95 ? 1.226 2.678 16.986 1.00 68.12 95 ILE A C 1
ATOM 755 O O . ILE A 1 95 ? 1.112 3.643 17.752 1.00 68.12 95 ILE A O 1
ATOM 759 N N . PRO A 1 96 ? 1.562 1.457 17.441 1.00 65.56 96 PRO A N 1
ATOM 760 C CA . PRO A 1 96 ? 1.899 1.230 18.837 1.00 65.56 96 PRO A CA 1
ATOM 761 C C . PRO A 1 96 ? 3.131 2.061 19.219 1.00 65.56 96 PRO A C 1
ATOM 763 O O . PRO A 1 96 ? 4.130 2.088 18.507 1.00 65.56 96 PRO A O 1
ATOM 766 N N . VAL A 1 97 ? 3.053 2.743 20.367 1.00 57.84 97 VAL A N 1
ATOM 767 C CA . VAL A 1 97 ? 4.095 3.670 20.863 1.00 57.84 97 VAL A CA 1
ATOM 768 C C . VAL A 1 97 ? 5.437 2.960 21.102 1.00 57.84 97 VAL A C 1
ATOM 770 O O . VAL A 1 97 ? 6.493 3.580 21.012 1.00 57.84 97 VAL A O 1
ATOM 773 N N . SER A 1 98 ? 5.406 1.655 21.376 1.00 56.09 98 SER A N 1
ATOM 774 C CA . SER A 1 98 ? 6.570 0.769 21.399 1.00 56.09 98 SER A CA 1
ATOM 775 C C . SER A 1 98 ? 6.556 -0.094 20.141 1.00 56.09 98 SER A C 1
ATOM 777 O O . SER A 1 98 ? 6.033 -1.210 20.147 1.00 56.09 98 SER A O 1
ATOM 779 N N . LEU A 1 99 ? 7.062 0.459 19.046 1.00 54.91 99 LEU A N 1
ATOM 780 C CA . LEU A 1 99 ? 7.190 -0.262 17.792 1.00 54.91 99 LEU A CA 1
ATOM 781 C C . LEU A 1 99 ? 8.292 -1.315 17.962 1.00 54.91 99 LEU A C 1
ATOM 783 O O . LEU A 1 99 ? 9.474 -0.984 17.982 1.00 54.91 99 LEU A O 1
ATOM 787 N N . ASP A 1 100 ? 7.905 -2.570 18.164 1.00 57.22 100 ASP A N 1
ATOM 788 C CA . ASP A 1 100 ? 8.839 -3.681 18.018 1.00 57.22 100 ASP A CA 1
ATOM 789 C C . ASP A 1 100 ? 9.173 -3.813 16.523 1.00 57.22 100 ASP A C 1
ATOM 791 O O . ASP A 1 100 ? 8.264 -3.831 15.686 1.00 57.22 100 ASP A O 1
ATOM 795 N N . GLU A 1 101 ? 10.459 -3.886 16.167 1.00 55.41 101 GLU A N 1
ATOM 796 C CA . GLU A 1 101 ? 10.924 -4.034 14.773 1.00 55.41 101 GLU A CA 1
ATOM 797 C C . GLU A 1 101 ? 10.291 -5.264 14.089 1.00 55.41 101 GLU A C 1
ATOM 799 O O . GLU A 1 101 ? 10.116 -5.293 12.867 1.00 55.41 101 GLU A O 1
ATOM 804 N N . SER A 1 102 ? 9.862 -6.257 14.879 1.00 58.25 102 SER A N 1
ATOM 805 C CA . SER A 1 102 ? 9.145 -7.441 14.396 1.00 58.25 102 SER A CA 1
ATOM 806 C C . SER A 1 102 ? 7.769 -7.133 13.779 1.00 58.25 102 SER A C 1
ATOM 808 O O . SER A 1 102 ? 7.371 -7.808 12.833 1.00 58.25 102 SER A O 1
ATOM 810 N N . ILE A 1 103 ? 7.061 -6.089 14.236 1.00 56.41 103 ILE A N 1
ATOM 811 C CA . ILE A 1 103 ? 5.720 -5.721 13.735 1.00 56.41 103 ILE A CA 1
ATOM 812 C C . ILE A 1 103 ? 5.826 -4.960 12.408 1.00 56.41 103 ILE A C 1
ATOM 814 O O . ILE A 1 103 ? 5.013 -5.162 11.511 1.00 56.41 103 ILE A O 1
ATOM 818 N N . LEU A 1 104 ? 6.861 -4.129 12.245 1.00 57.75 104 LEU A N 1
ATOM 819 C CA . LEU A 1 104 ? 7.172 -3.496 10.957 1.00 57.75 104 LEU A CA 1
ATOM 820 C C . LEU A 1 104 ? 7.700 -4.484 9.912 1.00 57.75 104 LEU A C 1
ATOM 822 O O . LEU A 1 104 ? 7.694 -4.177 8.722 1.00 57.75 104 LEU A O 1
ATOM 826 N N . SER A 1 105 ? 8.155 -5.665 10.338 1.00 63.31 105 SER A N 1
ATOM 827 C CA . SER A 1 105 ? 8.568 -6.717 9.405 1.00 63.31 105 SER A CA 1
ATOM 828 C C . SER A 1 105 ? 7.382 -7.260 8.597 1.00 63.31 105 SER A C 1
ATOM 830 O O . SER A 1 105 ? 7.575 -7.829 7.521 1.00 63.31 105 SER A O 1
ATOM 832 N N . ASP A 1 106 ? 6.156 -7.071 9.089 1.00 82.81 106 ASP A N 1
ATOM 833 C CA . ASP A 1 106 ? 4.946 -7.436 8.376 1.00 82.81 106 ASP A CA 1
ATOM 834 C C . ASP A 1 106 ? 4.438 -6.278 7.501 1.00 82.81 106 ASP A C 1
ATOM 836 O O . ASP A 1 106 ? 3.905 -5.268 7.968 1.00 82.81 106 ASP A O 1
ATOM 840 N N . GLU A 1 107 ? 4.558 -6.469 6.188 1.00 85.19 107 GLU A N 1
ATOM 841 C CA . GLU A 1 107 ? 4.115 -5.531 5.152 1.00 85.19 107 GLU A CA 1
ATOM 842 C C . GLU A 1 107 ? 2.643 -5.108 5.313 1.00 85.19 107 GLU A C 1
ATOM 844 O O . GLU A 1 107 ? 2.272 -4.006 4.919 1.00 85.19 107 GLU A O 1
ATOM 849 N N . ARG A 1 108 ? 1.773 -5.956 5.883 1.00 88.38 108 ARG A N 1
ATOM 850 C CA . ARG A 1 108 ? 0.356 -5.599 6.068 1.00 88.38 108 ARG A CA 1
ATOM 851 C C . ARG A 1 108 ? 0.184 -4.487 7.104 1.00 88.38 108 ARG A C 1
ATOM 853 O O . ARG A 1 108 ? -0.630 -3.582 6.907 1.00 88.38 108 ARG A O 1
ATOM 860 N N . TYR A 1 109 ? 0.976 -4.519 8.174 1.00 88.06 109 TYR A N 1
ATOM 861 C CA . TYR A 1 109 ? 1.006 -3.447 9.166 1.00 88.06 109 TYR A CA 1
ATOM 862 C C . TYR A 1 109 ? 1.702 -2.200 8.611 1.00 88.06 109 TYR A C 1
ATOM 864 O O . TYR A 1 109 ? 1.199 -1.094 8.808 1.00 88.06 109 TYR A O 1
ATOM 872 N N . GLU A 1 110 ? 2.789 -2.365 7.845 1.00 89.81 110 GLU A N 1
ATOM 873 C CA . GLU A 1 110 ? 3.433 -1.269 7.101 1.00 89.81 110 GLU A CA 1
ATOM 874 C C . GLU A 1 110 ? 2.409 -0.523 6.223 1.00 89.81 110 GLU A C 1
ATOM 876 O O . GLU A 1 110 ? 2.314 0.706 6.285 1.00 89.81 110 GLU A O 1
ATOM 881 N N . GLN A 1 111 ? 1.572 -1.254 5.479 1.00 93.06 111 GLN A N 1
ATOM 882 C CA . GLN A 1 111 ? 0.494 -0.691 4.659 1.00 93.06 111 GLN A CA 1
ATOM 883 C C . GLN A 1 111 ? -0.517 0.104 5.496 1.00 93.06 111 GLN A C 1
ATOM 885 O O . GLN A 1 111 ? -0.863 1.233 5.134 1.00 93.06 111 GLN A O 1
ATOM 890 N N . LEU A 1 112 ? -0.989 -0.448 6.618 1.00 92.38 112 LEU A N 1
ATOM 891 C CA . LEU A 1 112 ? -1.956 0.229 7.485 1.00 92.38 112 LEU A CA 1
ATOM 892 C C . LEU A 1 112 ? -1.389 1.544 8.042 1.00 92.38 112 LEU A C 1
ATOM 894 O O . LEU A 1 112 ? -2.034 2.591 7.958 1.00 92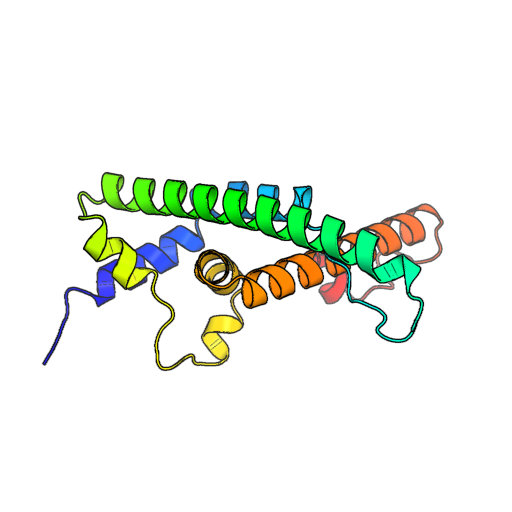.38 112 LEU A O 1
ATOM 898 N N . TYR A 1 113 ? -0.171 1.506 8.578 1.00 90.38 113 TYR A N 1
ATOM 899 C CA . TYR A 1 113 ? 0.460 2.667 9.206 1.00 90.38 113 TYR A CA 1
ATOM 900 C C . TYR A 1 113 ? 0.872 3.738 8.198 1.00 90.38 113 TYR A C 1
ATOM 902 O O . TYR A 1 113 ? 0.765 4.932 8.494 1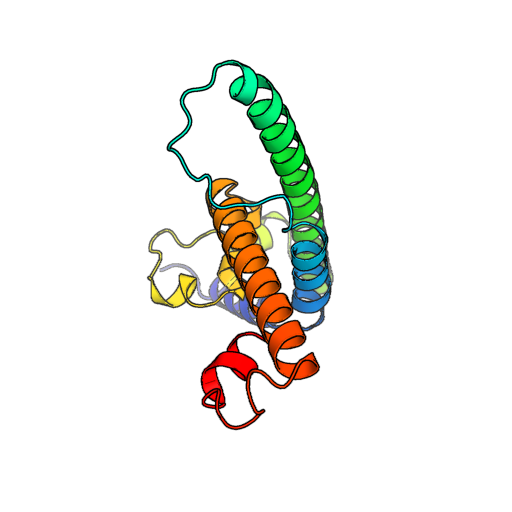.00 90.38 113 TYR A O 1
ATOM 910 N N . SER A 1 114 ? 1.224 3.332 6.975 1.00 92.19 114 SER A N 1
ATOM 911 C CA . SER A 1 114 ? 1.523 4.245 5.870 1.00 92.19 114 SER A CA 1
ATOM 912 C C . SER A 1 114 ? 0.372 5.199 5.556 1.00 92.19 114 SER A C 1
ATOM 914 O O . SER A 1 114 ? 0.603 6.245 4.980 1.00 92.19 114 SER A O 1
ATOM 916 N N . ALA A 1 115 ? -0.878 4.922 5.942 1.00 93.00 115 ALA A N 1
ATOM 917 C CA . ALA A 1 115 ? -1.975 5.873 5.728 1.00 93.00 115 ALA A CA 1
ATOM 918 C C . ALA A 1 115 ? -1.871 7.147 6.593 1.00 93.00 115 ALA A C 1
ATOM 920 O O . ALA A 1 115 ? -2.569 8.131 6.345 1.00 93.00 115 ALA A O 1
ATOM 921 N N . ARG A 1 116 ? -1.033 7.153 7.634 1.00 89.94 116 ARG A N 1
ATOM 922 C CA . ARG A 1 116 ? -0.912 8.282 8.575 1.00 89.94 116 ARG A CA 1
ATOM 923 C C . ARG A 1 116 ? 0.424 9.006 8.473 1.00 89.94 116 ARG A C 1
ATOM 925 O O . ARG A 1 116 ? 0.522 10.134 8.948 1.00 89.94 116 ARG A O 1
ATOM 932 N N . ASP A 1 117 ? 1.405 8.377 7.841 1.00 90.94 117 ASP A N 1
ATOM 933 C CA . ASP A 1 117 ? 2.764 8.878 7.708 1.00 90.94 117 ASP A CA 1
ATOM 934 C C . ASP A 1 117 ? 3.178 8.863 6.232 1.00 90.94 117 ASP A C 1
ATOM 936 O O . ASP A 1 117 ? 3.232 7.813 5.587 1.00 90.94 117 ASP A O 1
ATOM 940 N N . PHE A 1 118 ? 3.447 10.054 5.696 1.00 92.75 118 PHE A N 1
ATOM 941 C CA . PHE A 1 118 ? 3.839 10.218 4.302 1.00 92.75 118 PHE A CA 1
ATOM 942 C C . PHE A 1 118 ? 5.226 9.634 4.011 1.00 92.75 118 PHE A C 1
ATOM 944 O O . PHE A 1 118 ? 5.436 9.106 2.923 1.00 92.75 118 PHE A O 1
ATOM 951 N N . GLU A 1 119 ? 6.158 9.687 4.962 1.00 91.31 119 GLU A N 1
ATOM 952 C CA . GLU A 1 119 ? 7.509 9.154 4.780 1.00 91.31 119 GLU A CA 1
ATOM 953 C C . GLU A 1 119 ? 7.477 7.623 4.736 1.00 91.31 119 GLU A C 1
ATOM 955 O O . GLU A 1 119 ? 8.052 7.007 3.833 1.00 91.31 119 GLU A O 1
ATOM 960 N N . LEU A 1 120 ? 6.723 7.002 5.651 1.00 90.94 120 LEU A N 1
ATOM 961 C CA . LEU A 1 120 ? 6.501 5.555 5.638 1.00 90.94 120 LEU A CA 1
ATOM 962 C C . LEU A 1 120 ? 5.817 5.115 4.337 1.00 90.94 120 LEU A C 1
ATOM 964 O O . LEU A 1 120 ? 6.247 4.153 3.700 1.00 90.94 120 LEU A O 1
ATOM 968 N N . PHE A 1 121 ? 4.821 5.879 3.883 1.00 95.19 121 PHE A N 1
ATOM 969 C CA . PHE A 1 121 ? 4.176 5.655 2.595 1.00 95.19 121 PHE A CA 1
ATOM 970 C C . PHE A 1 121 ? 5.151 5.752 1.416 1.00 95.19 121 PHE A C 1
ATOM 972 O O . PHE A 1 121 ? 5.152 4.877 0.552 1.00 95.19 121 PHE A O 1
ATOM 979 N N . GLN A 1 122 ? 6.004 6.779 1.370 1.00 94.19 122 GLN A N 1
ATOM 980 C CA . GLN A 1 122 ? 7.015 6.918 0.320 1.00 94.19 122 GLN A CA 1
ATOM 981 C C . GLN A 1 122 ? 7.996 5.741 0.323 1.00 94.19 122 GLN A C 1
ATOM 983 O O . GLN A 1 122 ? 8.319 5.228 -0.748 1.00 94.19 122 GLN A O 1
ATOM 988 N N . ASN A 1 123 ? 8.455 5.295 1.496 1.00 91.88 123 ASN A N 1
ATOM 989 C CA . ASN A 1 123 ? 9.327 4.126 1.633 1.00 91.88 123 ASN A CA 1
ATOM 990 C C . ASN A 1 123 ? 8.655 2.858 1.087 1.00 91.88 123 ASN A C 1
ATOM 992 O O . ASN A 1 123 ? 9.242 2.160 0.257 1.00 91.88 123 ASN A O 1
ATOM 996 N N . MET A 1 124 ? 7.407 2.603 1.487 1.00 93.69 124 MET A N 1
ATOM 997 C CA . MET A 1 124 ? 6.612 1.468 1.013 1.00 93.69 124 MET A CA 1
ATOM 998 C C . MET A 1 124 ? 6.442 1.500 -0.517 1.00 93.69 124 MET A C 1
ATOM 1000 O O . MET A 1 124 ? 6.638 0.486 -1.192 1.00 93.69 124 MET A O 1
ATOM 1004 N N . MET A 1 125 ? 6.118 2.665 -1.087 1.00 95.69 125 MET A N 1
ATOM 1005 C CA . MET A 1 125 ? 5.935 2.827 -2.533 1.00 95.69 125 MET A CA 1
ATOM 1006 C C . MET A 1 125 ? 7.250 2.643 -3.304 1.00 95.69 125 MET A C 1
ATOM 1008 O O . MET A 1 125 ? 7.259 1.918 -4.296 1.00 95.69 125 MET A O 1
ATOM 1012 N N . ARG A 1 126 ? 8.372 3.206 -2.827 1.00 93.94 126 ARG A N 1
ATOM 1013 C CA . ARG A 1 126 ? 9.709 3.011 -3.426 1.00 93.94 126 ARG A CA 1
ATOM 1014 C C . ARG A 1 126 ? 10.135 1.547 -3.411 1.00 93.94 126 ARG A C 1
ATOM 1016 O O . ARG A 1 126 ? 10.524 1.001 -4.443 1.00 93.94 126 ARG A O 1
ATOM 1023 N N . LYS A 1 127 ? 9.987 0.882 -2.260 1.00 92.12 127 LYS A N 1
ATOM 1024 C CA . LYS A 1 127 ? 10.258 -0.554 -2.105 1.00 92.12 127 LYS A CA 1
ATOM 1025 C C . LYS A 1 127 ? 9.447 -1.367 -3.110 1.00 92.12 127 LYS A C 1
ATOM 1027 O O . LYS A 1 127 ? 9.995 -2.244 -3.777 1.00 92.12 127 LYS A O 1
ATOM 1032 N N . ARG A 1 128 ? 8.153 -1.063 -3.268 1.00 93.81 128 ARG A N 1
ATOM 1033 C CA . ARG A 1 128 ? 7.311 -1.776 -4.234 1.00 93.81 128 ARG A CA 1
ATOM 1034 C C . ARG A 1 128 ? 7.701 -1.491 -5.683 1.00 93.81 128 ARG A C 1
ATOM 1036 O O . ARG A 1 128 ? 7.728 -2.433 -6.472 1.00 93.81 128 ARG A O 1
ATOM 1043 N N . ASN A 1 129 ? 8.031 -0.247 -6.025 1.00 94.69 129 ASN A N 1
ATOM 1044 C CA . ASN A 1 129 ? 8.507 0.112 -7.361 1.00 94.69 129 ASN A CA 1
ATOM 1045 C C . ASN A 1 129 ? 9.759 -0.690 -7.735 1.00 94.69 129 ASN A C 1
ATOM 1047 O O . ASN A 1 129 ? 9.790 -1.338 -8.777 1.00 94.69 129 ASN A O 1
ATOM 1051 N N . LEU A 1 130 ? 10.742 -0.745 -6.832 1.00 91.81 130 LEU A N 1
ATOM 1052 C CA . LEU A 1 130 ? 11.965 -1.522 -7.026 1.00 91.81 130 LEU A CA 1
ATOM 1053 C C . LEU A 1 130 ? 11.671 -3.012 -7.249 1.00 91.81 130 LEU A C 1
ATOM 1055 O O . LEU A 1 130 ? 12.230 -3.621 -8.159 1.00 91.81 130 LEU A O 1
ATOM 1059 N N . ILE A 1 131 ? 10.756 -3.596 -6.469 1.00 91.00 131 ILE A N 1
ATOM 1060 C CA . ILE A 1 131 ? 10.323 -4.987 -6.667 1.00 91.00 131 ILE A CA 1
ATOM 1061 C C . ILE A 1 131 ? 9.728 -5.180 -8.068 1.00 91.00 131 ILE A C 1
ATOM 1063 O O . ILE A 1 131 ? 10.104 -6.131 -8.752 1.00 91.00 131 ILE A O 1
ATOM 1067 N N . LEU A 1 132 ? 8.849 -4.282 -8.530 1.00 91.50 132 LEU A N 1
ATOM 1068 C CA . LEU A 1 132 ? 8.267 -4.370 -9.876 1.00 91.50 132 LEU A CA 1
ATOM 1069 C C . LEU A 1 132 ? 9.330 -4.242 -10.977 1.00 91.50 132 LEU A C 1
ATOM 1071 O O . LEU A 1 132 ? 9.286 -4.982 -11.961 1.00 91.50 132 LEU A O 1
ATOM 1075 N N . GLN A 1 133 ? 10.305 -3.348 -10.811 1.00 91.81 133 GLN A N 1
ATOM 1076 C CA . GLN A 1 133 ? 11.413 -3.192 -11.755 1.00 91.81 133 GLN A CA 1
ATOM 1077 C C . GLN A 1 133 ? 12.278 -4.458 -11.822 1.00 91.81 133 GLN A C 1
ATOM 1079 O O . GLN A 1 133 ? 12.599 -4.932 -12.913 1.00 91.81 133 GLN A O 1
ATOM 1084 N N . LEU A 1 134 ? 12.592 -5.063 -10.671 1.00 90.56 134 LEU A N 1
ATOM 1085 C CA . LEU A 1 134 ? 13.320 -6.333 -10.602 1.00 90.56 134 LEU A CA 1
ATOM 1086 C C . LEU A 1 134 ? 12.528 -7.478 -11.249 1.00 90.56 134 LEU A C 1
ATOM 1088 O O . LEU A 1 134 ? 13.087 -8.245 -12.033 1.00 90.56 134 LEU A O 1
ATOM 1092 N N . GLN A 1 135 ? 11.222 -7.575 -10.989 1.00 89.00 135 GLN A N 1
ATOM 1093 C CA . GLN A 1 135 ? 10.346 -8.560 -11.633 1.00 89.00 135 GLN A CA 1
ATOM 1094 C C . GLN A 1 135 ? 10.315 -8.396 -13.159 1.00 89.00 135 GLN A C 1
ATOM 1096 O O . GLN A 1 135 ? 10.386 -9.388 -13.891 1.00 89.00 135 GLN A O 1
ATOM 1101 N N . ALA A 1 136 ? 10.229 -7.158 -13.653 1.00 90.25 136 ALA A N 1
ATOM 1102 C CA . ALA A 1 136 ? 10.257 -6.863 -15.082 1.00 90.25 136 ALA A CA 1
ATOM 1103 C C . ALA A 1 136 ? 11.601 -7.265 -15.710 1.00 90.25 136 ALA A C 1
ATOM 1105 O O . ALA A 1 136 ? 11.625 -7.922 -16.753 1.00 90.25 136 ALA A O 1
ATOM 1106 N N . LEU A 1 137 ? 12.714 -6.949 -15.041 1.00 90.00 137 LEU A N 1
ATOM 1107 C CA . LEU A 1 137 ? 14.058 -7.323 -15.476 1.00 90.00 137 LEU A CA 1
ATOM 1108 C C . LEU A 1 137 ? 14.218 -8.848 -15.573 1.00 90.00 137 LEU A C 1
ATOM 1110 O O . LEU A 1 137 ? 14.680 -9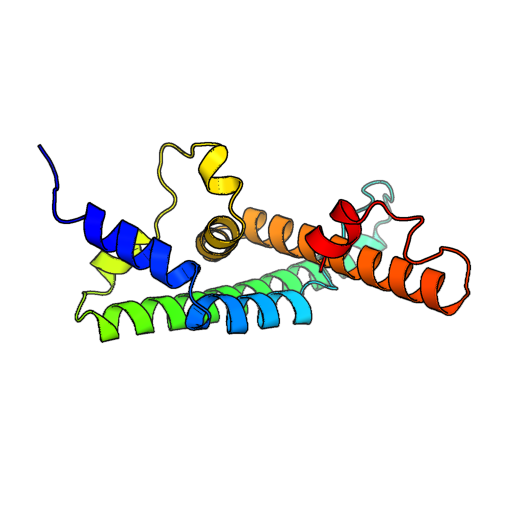.356 -16.595 1.00 90.00 137 LEU A O 1
ATOM 1114 N N . ILE A 1 138 ? 13.790 -9.584 -14.546 1.00 86.94 138 ILE A N 1
ATOM 1115 C CA . ILE A 1 138 ? 13.806 -11.055 -14.531 1.00 86.94 138 ILE A CA 1
ATOM 1116 C C . ILE A 1 138 ? 12.942 -11.612 -15.668 1.00 86.94 138 ILE A C 1
ATOM 1118 O O . ILE A 1 138 ? 13.370 -12.515 -16.390 1.00 86.94 138 ILE A O 1
ATOM 1122 N N . SER A 1 139 ? 11.751 -11.045 -15.877 1.00 87.50 139 SER A N 1
ATOM 1123 C CA . SER A 1 139 ? 10.838 -11.462 -16.948 1.00 87.50 139 SER A CA 1
ATOM 1124 C C . SER A 1 139 ? 11.476 -11.316 -18.332 1.00 87.50 139 SER A C 1
ATOM 1126 O O . SER A 1 139 ? 11.367 -12.222 -19.160 1.00 87.50 139 SER A O 1
ATOM 1128 N N . LEU A 1 140 ? 12.197 -10.218 -18.574 1.00 89.94 140 LEU A N 1
ATOM 1129 C CA . LEU A 1 140 ? 12.943 -10.001 -19.816 1.00 89.94 140 LEU A CA 1
ATOM 1130 C C . LEU A 1 140 ? 14.102 -10.995 -19.968 1.00 89.94 140 LEU A C 1
ATOM 1132 O O . LEU A 1 140 ? 14.258 -11.600 -21.026 1.00 89.94 140 LEU A O 1
ATOM 1136 N N . GLN A 1 141 ? 14.890 -11.222 -18.915 1.00 86.94 141 GLN A N 1
ATOM 1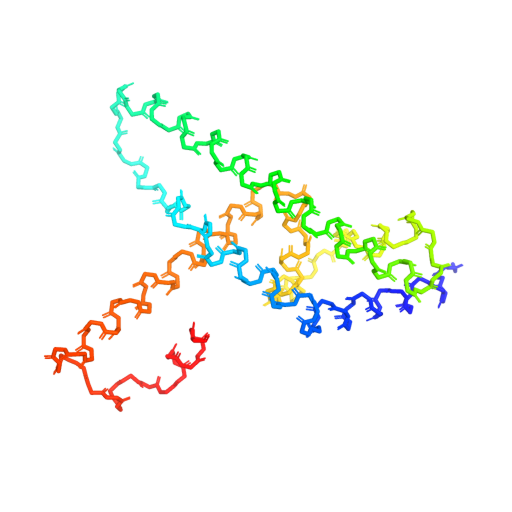137 C CA . GLN A 1 141 ? 16.016 -12.163 -18.965 1.00 86.94 141 GLN A CA 1
ATOM 1138 C C . GLN A 1 141 ? 15.565 -13.603 -19.252 1.00 86.94 141 GLN A C 1
ATOM 1140 O O . GLN A 1 141 ? 16.220 -14.304 -20.027 1.00 86.94 141 GLN A O 1
ATOM 1145 N N . LEU A 1 142 ? 14.430 -14.029 -18.686 1.00 85.50 142 LEU A N 1
ATOM 1146 C CA . LEU A 1 142 ? 13.817 -15.331 -18.969 1.00 85.50 142 LEU A CA 1
ATOM 1147 C C . LEU A 1 142 ? 13.355 -15.434 -20.426 1.00 85.50 142 LEU A C 1
ATOM 1149 O O . LEU A 1 142 ? 13.645 -16.426 -21.094 1.00 85.50 142 LEU A O 1
ATOM 1153 N N . GLN A 1 143 ? 12.675 -14.402 -20.938 1.00 87.50 143 GLN A N 1
ATOM 1154 C CA . GLN A 1 143 ? 12.214 -14.359 -22.331 1.00 87.50 143 GLN A CA 1
ATOM 1155 C C . GLN A 1 143 ? 13.370 -14.465 -23.334 1.00 87.50 143 GLN A C 1
ATOM 1157 O O . GLN A 1 143 ? 13.211 -15.058 -24.398 1.00 87.50 143 GLN A O 1
ATOM 1162 N N . TRP A 1 144 ? 14.530 -13.905 -22.992 1.00 88.31 144 TRP A N 1
ATOM 1163 C CA . TRP A 1 144 ? 15.708 -13.862 -23.860 1.00 88.31 144 TRP A CA 1
ATOM 1164 C C . TRP A 1 144 ? 16.667 -15.038 -23.615 1.00 88.31 144 TRP A C 1
ATOM 1166 O O . TRP A 1 144 ? 17.706 -15.131 -24.266 1.00 88.31 144 TRP A O 1
ATOM 1176 N N . GLY A 1 145 ? 16.330 -15.951 -22.696 1.00 84.50 145 GLY A N 1
ATOM 1177 C CA . GLY A 1 145 ? 17.133 -17.134 -22.379 1.00 84.50 145 GLY A CA 1
ATOM 1178 C C . GLY A 1 145 ? 18.464 -16.830 -21.683 1.00 84.50 145 GLY A C 1
ATOM 1179 O O . GLY A 1 145 ? 19.368 -17.664 -21.721 1.00 84.50 145 GLY A O 1
ATOM 1180 N N . LEU A 1 146 ? 18.594 -15.650 -21.066 1.00 81.50 146 LEU A N 1
ATOM 1181 C CA . LEU A 1 146 ? 19.792 -15.221 -20.336 1.00 81.50 146 LEU A CA 1
ATOM 1182 C C . LEU A 1 146 ? 19.912 -15.898 -18.964 1.00 81.50 146 LEU A C 1
ATOM 1184 O O . LEU A 1 146 ? 21.021 -16.092 -18.475 1.00 81.50 146 LEU A O 1
ATOM 1188 N N . ILE A 1 147 ? 18.779 -16.284 -18.371 1.00 80.12 147 ILE A N 1
ATOM 1189 C CA . ILE A 1 147 ? 18.692 -17.072 -17.137 1.00 80.12 147 ILE A CA 1
ATOM 1190 C C . ILE A 1 147 ? 17.736 -18.246 -17.351 1.00 80.12 147 ILE A C 1
ATOM 1192 O O . ILE A 1 147 ? 16.747 -18.126 -18.080 1.00 80.12 147 ILE A O 1
ATOM 1196 N N . LYS A 1 148 ? 18.023 -19.398 -16.739 1.00 74.38 148 LYS A N 1
ATOM 1197 C CA . LYS A 1 148 ? 17.102 -20.542 -16.737 1.00 74.38 148 LYS A CA 1
ATOM 1198 C C . LYS A 1 148 ? 16.232 -20.510 -15.479 1.00 74.38 148 LYS A C 1
ATOM 1200 O O . LYS A 1 148 ? 16.713 -20.063 -14.441 1.00 74.38 148 LYS A O 1
ATOM 1205 N N . PRO A 1 149 ? 15.007 -21.068 -15.518 1.00 61.06 149 PRO A N 1
ATOM 1206 C CA . PRO A 1 149 ? 14.117 -21.105 -14.355 1.00 61.06 149 PRO A CA 1
ATOM 1207 C C . PRO A 1 149 ? 14.753 -21.689 -13.080 1.00 61.06 149 PRO A C 1
ATOM 1209 O O . PRO A 1 149 ? 14.378 -21.281 -11.993 1.00 61.06 149 PRO A O 1
ATOM 1212 N N . GLY A 1 150 ? 15.731 -22.597 -13.209 1.00 63.25 150 GLY A N 1
ATOM 1213 C CA . GLY A 1 150 ? 16.437 -23.211 -12.076 1.00 63.25 150 GLY A CA 1
ATOM 1214 C C . GLY A 1 150 ? 17.759 -22.551 -11.652 1.00 63.25 150 GLY A C 1
ATOM 1215 O O . GLY A 1 150 ? 18.382 -23.045 -10.717 1.00 63.25 150 GLY A O 1
ATOM 1216 N N . ASP A 1 151 ? 18.221 -21.489 -12.326 1.00 63.56 151 ASP A N 1
ATOM 1217 C CA . ASP A 1 151 ? 19.461 -20.775 -11.946 1.00 63.56 151 ASP A CA 1
ATOM 1218 C C . ASP A 1 151 ? 19.215 -19.760 -10.818 1.00 63.56 151 ASP A C 1
ATOM 1220 O O . ASP A 1 151 ? 20.080 -19.490 -9.983 1.00 63.56 151 ASP A O 1
ATOM 1224 N N . THR A 1 152 ? 18.005 -19.219 -10.756 1.00 57.19 152 THR A N 1
ATOM 1225 C CA . THR A 1 152 ? 17.494 -18.448 -9.628 1.00 57.19 152 THR A CA 1
ATOM 1226 C C . THR A 1 152 ? 17.009 -19.418 -8.569 1.00 57.19 152 THR A C 1
ATOM 1228 O O . THR A 1 152 ? 15.927 -19.974 -8.711 1.00 57.19 152 THR A O 1
ATOM 1231 N N . ARG A 1 153 ? 17.813 -19.636 -7.516 1.00 53.78 153 ARG A N 1
ATOM 1232 C CA . ARG A 1 153 ? 17.372 -20.310 -6.283 1.00 53.78 153 ARG A CA 1
ATOM 1233 C C . ARG A 1 153 ? 15.941 -19.869 -5.963 1.00 53.78 153 ARG A C 1
ATOM 1235 O O . ARG A 1 153 ? 15.713 -18.675 -5.761 1.00 53.78 153 ARG A O 1
ATOM 1242 N N . ASP A 1 154 ? 15.034 -20.843 -5.961 1.00 50.25 154 ASP A N 1
ATOM 1243 C CA . ASP A 1 154 ? 13.571 -20.704 -5.977 1.00 50.25 154 ASP A CA 1
ATOM 1244 C C . ASP A 1 154 ? 12.994 -19.723 -4.933 1.00 50.25 154 ASP A C 1
ATOM 1246 O O . ASP A 1 154 ? 11.888 -19.214 -5.099 1.00 50.25 154 ASP A O 1
ATOM 1250 N N . ASP A 1 155 ? 13.757 -19.372 -3.901 1.00 53.28 155 ASP A N 1
ATOM 1251 C CA . ASP A 1 155 ? 13.334 -18.479 -2.825 1.00 53.28 155 ASP A CA 1
ATOM 1252 C C . ASP A 1 155 ? 13.232 -16.998 -3.232 1.00 53.28 155 ASP A C 1
ATOM 1254 O O . ASP A 1 155 ? 12.373 -16.291 -2.715 1.00 53.28 155 ASP A O 1
ATOM 1258 N N . LEU A 1 156 ? 14.061 -16.490 -4.155 1.00 50.03 156 LEU A N 1
ATOM 1259 C CA . LEU A 1 156 ? 14.075 -15.051 -4.492 1.00 50.03 156 LEU A CA 1
ATOM 1260 C C . LEU A 1 156 ? 12.948 -14.653 -5.451 1.00 50.03 156 LEU A C 1
ATOM 1262 O O . LEU A 1 156 ? 12.346 -13.599 -5.285 1.00 50.03 156 LEU A O 1
ATOM 1266 N N . ILE A 1 157 ? 12.628 -15.494 -6.437 1.00 49.72 157 ILE A N 1
ATOM 1267 C CA . ILE A 1 157 ? 11.559 -15.190 -7.400 1.00 49.72 157 ILE A CA 1
ATOM 1268 C C . ILE A 1 157 ? 10.179 -15.374 -6.758 1.00 49.72 157 ILE A C 1
ATOM 1270 O O . ILE A 1 157 ? 9.305 -14.538 -6.963 1.00 49.72 157 ILE A O 1
ATOM 1274 N N . VAL A 1 158 ? 9.985 -16.425 -5.953 1.00 45.47 158 VAL A N 1
ATOM 1275 C CA . VAL A 1 158 ? 8.699 -16.688 -5.283 1.00 45.47 158 VAL A CA 1
ATOM 1276 C C . VAL A 1 158 ? 8.452 -15.721 -4.121 1.00 45.47 158 VAL A C 1
ATOM 1278 O O . VAL A 1 158 ? 7.303 -15.405 -3.849 1.00 45.47 158 VAL A O 1
ATOM 1281 N N . SER A 1 159 ? 9.499 -15.208 -3.462 1.00 49.94 159 SER A N 1
ATOM 1282 C CA . SER A 1 159 ? 9.338 -14.160 -2.436 1.00 49.94 159 SER A CA 1
ATOM 1283 C C . SER A 1 159 ? 9.082 -12.765 -3.009 1.00 49.94 159 SER A C 1
ATOM 1285 O O . SER A 1 159 ? 8.572 -11.903 -2.295 1.00 49.94 159 SER A O 1
ATOM 1287 N N . LEU A 1 160 ? 9.433 -12.531 -4.278 1.00 44.16 160 LEU A N 1
ATOM 1288 C CA . LEU A 1 160 ? 9.179 -11.266 -4.966 1.00 44.16 160 LEU A CA 1
ATOM 1289 C C . LEU A 1 160 ? 7.826 -11.243 -5.694 1.00 44.16 160 LEU A C 1
ATOM 1291 O O . LEU A 1 160 ? 7.309 -10.145 -5.892 1.00 44.16 160 LEU A O 1
ATOM 1295 N N . LEU A 1 161 ? 7.275 -12.393 -6.114 1.00 42.38 161 LEU A N 1
ATOM 1296 C CA . LEU A 1 161 ? 5.958 -12.551 -6.769 1.00 42.38 161 LEU A CA 1
ATOM 1297 C C . LEU A 1 161 ? 4.787 -12.495 -5.777 1.00 42.38 161 LEU A C 1
ATOM 1299 O O . LEU A 1 161 ? 3.832 -11.737 -6.075 1.00 42.38 161 LEU A O 1
#

Sequence (161 aa):
MASGTDNWIADTVGDFIHSPIWSAPVRTFINANCLIFEYDDDDDNDTNESNEKLVILEEQKNIFTKYQRLVDALVTSLGKDLDLDRNEVTKACQIPVSLDESILSDERYEQLYSARDFELFQNMMRKRNLILQLQALISLQLQWGLIKPGDTRDDLIVSLL